Protein AF-A0A9P9NRY0-F1 (afdb_monomer)

Radius of gyration: 10.81 Å; Cα contacts (8 Å, |Δi|>4): 86; chains: 1; bounding box: 25×23×20 Å

Nearest PDB structures (foldseek):
  8h37-assembly1_P  TM=8.930E-01  e=2.631E-03  Homo sapiens
  8h37-assembly1_A  TM=8.913E-01  e=4.569E-03  Homo sapiens
  4eoz-assembly2_A  TM=9.351E-01  e=2.084E-02  Homo sapiens
  8khp-assembly1_B  TM=8.845E-01  e=1.476E-02  Homo sapiens
  8k8t-assembly1_L  TM=8.824E-01  e=1.945E-02  Homo sapiens

Solvent-accessible surface area (backbone atoms only — not comparable to full-atom values): 3433 Å² total; per-residue (Å²): 111,28,36,41,25,27,18,86,82,50,47,76,44,82,42,51,49,71,50,51,30,70,72,31,65,66,51,30,44,41,49,68,63,74,41,74,34,35,78,67,33,46,48,79,37,57,87,44,57,53,70,59,51,50,53,51,51,52,60,64,74,104

Structure (mmCIF, N/CA/C/O backbone):
data_AF-A0A9P9NRY0-F1
#
_entry.id   AF-A0A9P9NRY0-F1
#
loop_
_atom_site.group_PDB
_atom_site.id
_atom_site.type_symbol
_atom_site.label_atom_id
_atom_site.label_alt_id
_atom_site.label_comp_id
_atom_site.label_asym_id
_atom_site.label_entity_id
_atom_site.label_seq_id
_atom_site.pdbx_PDB_ins_code
_atom_site.Cartn_x
_atom_site.Cartn_y
_atom_site.Cartn_z
_atom_site.occupancy
_atom_site.B_iso_or_equiv
_atom_site.auth_seq_id
_atom_site.auth_comp_id
_atom_site.auth_asym_id
_atom_site.auth_atom_id
_atom_site.pdbx_PDB_model_num
ATOM 1 N N . MET A 1 1 ? 8.100 -4.530 3.539 1.00 82.38 1 MET A N 1
ATOM 2 C CA . MET A 1 1 ? 6.638 -4.717 3.649 1.00 82.38 1 MET A CA 1
ATOM 3 C C . MET A 1 1 ? 6.041 -3.359 3.973 1.00 82.38 1 MET A C 1
ATOM 5 O O . MET A 1 1 ? 6.647 -2.649 4.766 1.00 82.38 1 MET A O 1
ATOM 9 N N . VAL A 1 2 ? 4.940 -2.988 3.329 1.00 89.56 2 VAL A N 1
ATOM 10 C CA . VAL A 1 2 ? 4.155 -1.775 3.589 1.00 89.56 2 VAL A CA 1
ATOM 11 C C . VAL A 1 2 ? 2.710 -2.161 3.848 1.00 89.56 2 VAL A C 1
ATOM 13 O O . VAL A 1 2 ? 2.231 -3.169 3.331 1.00 89.56 2 VAL A O 1
ATOM 16 N N . THR A 1 3 ? 2.030 -1.348 4.635 1.00 91.44 3 THR A N 1
ATOM 17 C CA . THR A 1 3 ? 0.650 -1.547 5.047 1.00 91.44 3 THR A CA 1
ATOM 18 C C . THR A 1 3 ? -0.206 -0.462 4.417 1.00 91.44 3 THR A C 1
ATOM 20 O O . THR A 1 3 ? 0.097 0.718 4.558 1.00 91.44 3 THR A O 1
ATOM 23 N N . VAL A 1 4 ? -1.279 -0.831 3.729 1.00 90.94 4 VAL A N 1
ATOM 24 C CA . VAL A 1 4 ? -2.240 0.129 3.176 1.00 90.94 4 VAL A CA 1
ATOM 25 C C . VAL A 1 4 ? -3.586 -0.112 3.834 1.00 90.94 4 VAL A C 1
ATOM 27 O O . VAL A 1 4 ? -4.059 -1.244 3.862 1.00 90.94 4 VAL A O 1
ATOM 30 N N . GLN A 1 5 ? -4.179 0.930 4.402 1.00 92.19 5 GLN A N 1
ATOM 31 C CA . GLN A 1 5 ? -5.503 0.894 5.007 1.00 92.19 5 GLN A CA 1
ATOM 32 C C . GLN A 1 5 ? -6.494 1.587 4.081 1.00 92.19 5 GLN A C 1
ATOM 34 O O . GLN A 1 5 ? -6.310 2.768 3.817 1.00 92.19 5 GLN A O 1
ATOM 39 N N . VAL A 1 6 ? -7.517 0.887 3.589 1.00 92.50 6 VAL A N 1
ATOM 40 C CA . VAL A 1 6 ? -8.455 1.421 2.584 1.00 92.50 6 VAL A CA 1
ATOM 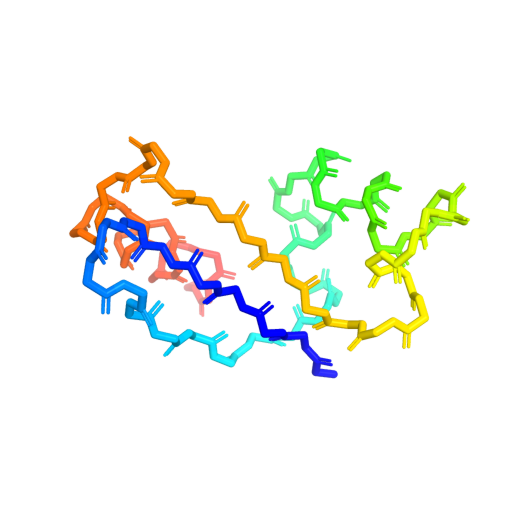41 C C . VAL A 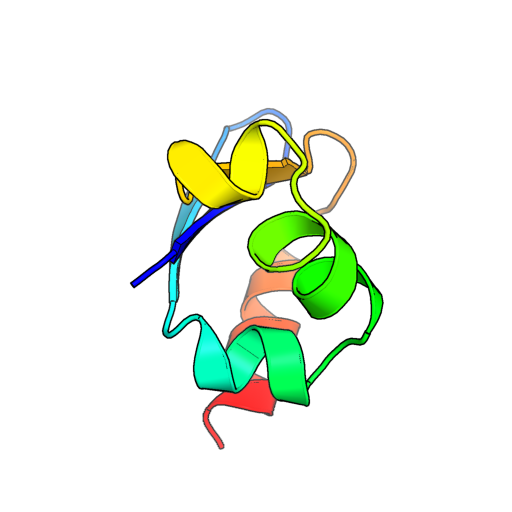1 6 ? -9.877 1.481 3.122 1.00 92.50 6 VAL A C 1
ATOM 43 O O . VAL A 1 6 ? -10.337 0.556 3.799 1.00 92.50 6 VAL A O 1
ATOM 46 N N . GLY A 1 7 ? -10.557 2.572 2.783 1.00 89.44 7 GLY A N 1
ATOM 47 C CA . GLY A 1 7 ? -11.961 2.816 3.062 1.00 89.44 7 GLY A CA 1
ATOM 48 C C . GLY A 1 7 ? -12.267 3.230 4.506 1.00 89.44 7 GLY A C 1
ATOM 49 O O . GLY A 1 7 ? -11.378 3.270 5.369 1.00 89.44 7 GLY A O 1
ATOM 50 N N . PRO A 1 8 ? -13.551 3.516 4.794 1.00 81.38 8 PRO A N 1
ATOM 51 C CA . PRO A 1 8 ? -14.018 3.883 6.132 1.00 81.38 8 PRO A CA 1
ATOM 52 C C . PRO A 1 8 ? -13.859 2.737 7.141 1.00 81.38 8 PRO A C 1
ATOM 54 O O . PRO A 1 8 ? -13.570 2.984 8.312 1.00 81.38 8 PRO A O 1
ATOM 57 N N . ASP A 1 9 ? -13.957 1.488 6.678 1.00 81.75 9 ASP A N 1
ATOM 58 C CA . ASP A 1 9 ? -13.746 0.273 7.472 1.00 81.75 9 ASP A CA 1
ATOM 59 C C . ASP A 1 9 ? -12.266 -0.007 7.794 1.00 81.75 9 ASP A C 1
ATOM 61 O O . ASP A 1 9 ? -11.962 -0.950 8.525 1.00 81.75 9 ASP A O 1
ATOM 65 N N . LYS A 1 10 ? -11.329 0.806 7.273 1.00 84.12 10 LYS A N 1
ATOM 66 C CA . LYS A 1 10 ? -9.874 0.669 7.475 1.00 84.12 10 LYS A CA 1
ATOM 67 C C . LYS A 1 10 ? -9.379 -0.754 7.221 1.00 84.12 10 LYS A C 1
ATOM 69 O O . LYS A 1 10 ? -8.552 -1.295 7.969 1.00 84.12 10 LYS A O 1
ATOM 74 N N . VAL A 1 11 ? -9.876 -1.369 6.152 1.00 89.50 11 VAL A N 1
ATOM 75 C CA . VAL A 1 11 ? -9.418 -2.697 5.752 1.00 89.50 11 VAL A CA 1
ATOM 76 C C . VAL A 1 11 ? -7.914 -2.603 5.507 1.00 89.50 11 VAL A C 1
ATOM 78 O O . VAL A 1 11 ? -7.441 -1.630 4.934 1.00 89.50 11 VAL A O 1
ATOM 81 N N . THR A 1 12 ? -7.138 -3.543 6.035 1.00 89.94 12 THR A N 1
ATOM 82 C CA . THR A 1 12 ? -5.675 -3.433 6.071 1.00 89.94 12 THR A CA 1
ATOM 83 C C . THR A 1 12 ? -5.046 -4.460 5.132 1.00 89.94 12 THR A C 1
ATOM 85 O O . THR A 1 12 ? -5.324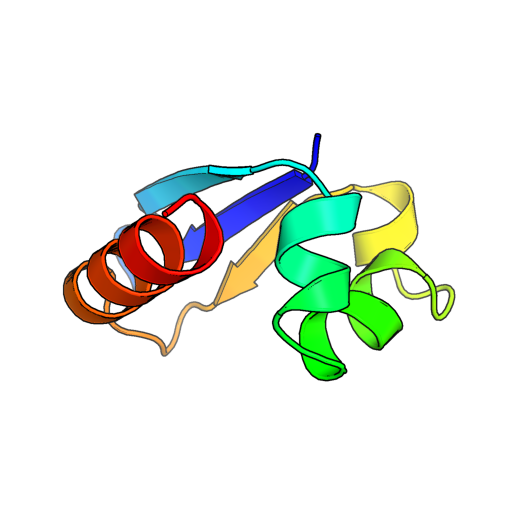 -5.652 5.246 1.00 89.94 12 THR A O 1
ATOM 88 N N . TRP A 1 13 ? -4.168 -4.009 4.234 1.00 90.44 13 TRP A N 1
ATOM 89 C CA . TRP A 1 13 ? -3.419 -4.845 3.294 1.00 90.44 13 TRP A CA 1
ATOM 90 C C . TRP A 1 13 ? -1.925 -4.749 3.541 1.00 90.44 13 TRP A C 1
ATOM 92 O O . TRP A 1 13 ? -1.365 -3.656 3.567 1.00 90.44 13 TRP A O 1
ATOM 102 N N . SER A 1 14 ? -1.272 -5.903 3.626 1.00 91.00 14 SER A N 1
ATOM 103 C CA . SER A 1 14 ? 0.181 -6.010 3.735 1.00 91.00 14 SER A CA 1
ATOM 104 C C . SER A 1 14 ? 0.774 -6.348 2.371 1.00 91.00 14 SER A C 1
ATOM 106 O O . SER A 1 14 ? 0.504 -7.414 1.820 1.00 91.00 14 SER A O 1
ATOM 108 N N . LEU A 1 15 ? 1.575 -5.441 1.814 1.00 90.19 15 LEU A N 1
ATOM 109 C CA . LEU A 1 15 ? 2.119 -5.534 0.460 1.00 90.19 15 LEU A CA 1
ATOM 110 C C . LEU A 1 15 ? 3.644 -5.343 0.447 1.00 90.19 15 LEU A C 1
ATOM 112 O O . LEU A 1 15 ? 4.253 -4.808 1.375 1.00 90.19 15 LEU A O 1
ATOM 116 N N . HIS A 1 16 ? 4.297 -5.765 -0.631 1.00 90.56 16 HIS A N 1
ATOM 117 C CA . HIS A 1 16 ? 5.714 -5.519 -0.848 1.00 90.56 16 HIS A CA 1
ATOM 118 C C . HIS A 1 16 ? 5.902 -4.097 -1.374 1.00 90.56 16 HIS A C 1
ATOM 120 O O . HIS A 1 16 ? 5.375 -3.748 -2.429 1.00 90.56 16 HIS A O 1
ATOM 126 N N . GLU A 1 17 ? 6.698 -3.296 -0.660 1.00 88.31 17 GLU A N 1
ATOM 127 C CA . GLU A 1 17 ? 7.002 -1.906 -1.033 1.00 88.31 17 GLU A CA 1
ATOM 128 C C . GLU A 1 17 ? 7.468 -1.805 -2.487 1.00 88.31 17 GLU A C 1
ATOM 130 O O . GLU A 1 17 ? 6.964 -0.983 -3.243 1.00 88.31 17 GLU A O 1
ATOM 135 N N . ALA A 1 18 ? 8.397 -2.675 -2.890 1.00 87.62 18 ALA A N 1
ATOM 136 C CA . ALA A 1 18 ? 8.948 -2.675 -4.238 1.00 87.62 18 ALA A CA 1
ATOM 137 C C . ALA A 1 18 ? 7.872 -2.904 -5.311 1.00 87.62 18 ALA A C 1
ATOM 139 O O . ALA A 1 18 ? 7.902 -2.233 -6.336 1.00 87.62 18 ALA A O 1
ATOM 140 N N . VAL A 1 19 ? 6.908 -3.795 -5.058 1.00 90.50 19 VAL A N 1
ATOM 141 C CA . VAL A 1 19 ? 5.832 -4.131 -6.002 1.00 90.50 19 VAL A CA 1
ATOM 142 C C . VAL A 1 19 ? 4.883 -2.946 -6.169 1.00 90.50 19 VAL A C 1
ATOM 144 O O . VAL A 1 19 ? 4.676 -2.477 -7.285 1.00 90.50 19 VAL A O 1
ATOM 147 N N . ILE A 1 20 ? 4.370 -2.391 -5.067 1.00 89.69 20 ILE A N 1
ATOM 148 C CA . ILE A 1 20 ? 3.422 -1.268 -5.129 1.00 89.69 20 ILE A CA 1
ATOM 149 C C . ILE A 1 20 ? 4.079 0.030 -5.626 1.00 89.69 20 ILE A C 1
ATOM 151 O O . ILE A 1 20 ? 3.476 0.769 -6.402 1.00 89.69 20 ILE A O 1
ATOM 155 N N . CYS A 1 21 ? 5.341 0.280 -5.260 1.00 89.12 21 CYS A N 1
ATOM 156 C CA . CYS A 1 21 ? 6.111 1.416 -5.775 1.00 89.12 21 CYS A CA 1
ATOM 157 C C . CYS A 1 21 ? 6.448 1.268 -7.264 1.00 89.12 21 CYS A C 1
ATOM 159 O O . CYS A 1 21 ? 6.626 2.273 -7.952 1.00 89.12 21 CYS A O 1
ATOM 161 N N . ASN A 1 22 ? 6.591 0.038 -7.766 1.00 89.44 22 ASN A N 1
ATOM 162 C CA . ASN A 1 22 ? 6.782 -0.204 -9.193 1.00 89.44 22 ASN A CA 1
ATOM 163 C C . ASN A 1 22 ? 5.466 -0.039 -9.964 1.00 89.44 22 ASN A C 1
ATOM 165 O O . ASN A 1 22 ? 5.464 0.504 -11.063 1.00 89.44 22 ASN A O 1
ATOM 169 N N . ALA A 1 23 ?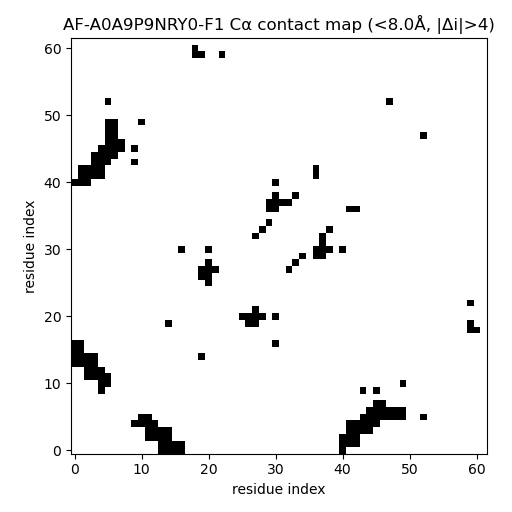 4.353 -0.467 -9.369 1.00 89.62 23 ALA A N 1
ATOM 170 C CA . ALA A 1 23 ? 3.030 -0.359 -9.966 1.00 89.62 23 ALA A CA 1
ATOM 171 C C . ALA A 1 23 ? 2.514 1.082 -10.059 1.00 89.62 23 ALA A C 1
ATOM 173 O O . ALA A 1 23 ? 1.789 1.414 -10.994 1.00 89.62 23 ALA A O 1
ATOM 174 N N . SER A 1 24 ? 2.860 1.948 -9.102 1.00 87.81 24 SER A N 1
ATOM 175 C CA . SER A 1 24 ? 2.418 3.339 -9.129 1.00 87.81 24 SER A CA 1
ATOM 176 C C . SER A 1 24 ? 3.431 4.298 -8.511 1.00 87.81 24 SER A C 1
ATOM 178 O O . SER A 1 24 ? 3.959 4.110 -7.411 1.00 87.81 24 SER A O 1
ATOM 180 N N . LYS A 1 25 ? 3.665 5.388 -9.248 1.00 87.19 25 LYS A N 1
ATOM 181 C CA . LYS A 1 25 ? 4.569 6.467 -8.851 1.00 87.19 25 LYS A CA 1
ATOM 182 C C . LYS A 1 25 ? 4.081 7.185 -7.589 1.00 87.19 25 LYS A C 1
ATOM 184 O O . LYS A 1 25 ? 4.906 7.619 -6.801 1.00 87.19 25 LYS A O 1
ATOM 189 N N . TYR A 1 26 ? 2.770 7.233 -7.356 1.00 87.00 26 TYR A N 1
ATOM 190 C CA . TYR A 1 26 ? 2.194 7.822 -6.147 1.00 87.00 26 TYR A CA 1
ATOM 191 C C . TYR A 1 26 ? 2.687 7.113 -4.879 1.00 87.00 26 TYR A C 1
ATOM 193 O O . TYR A 1 26 ? 3.249 7.752 -3.994 1.00 87.00 26 TYR A O 1
ATOM 201 N N . PHE A 1 27 ? 2.589 5.779 -4.831 1.00 87.38 27 PHE A N 1
ATOM 202 C CA . PHE A 1 27 ? 3.104 5.004 -3.697 1.00 87.38 27 PHE A CA 1
ATOM 203 C C . PHE A 1 27 ? 4.628 5.072 -3.607 1.00 87.38 27 PHE A C 1
ATOM 205 O O . PHE A 1 27 ? 5.182 5.081 -2.511 1.00 87.38 27 PHE A O 1
ATOM 212 N N . LYS A 1 28 ? 5.320 5.163 -4.749 1.00 87.56 28 LYS A N 1
ATOM 213 C CA .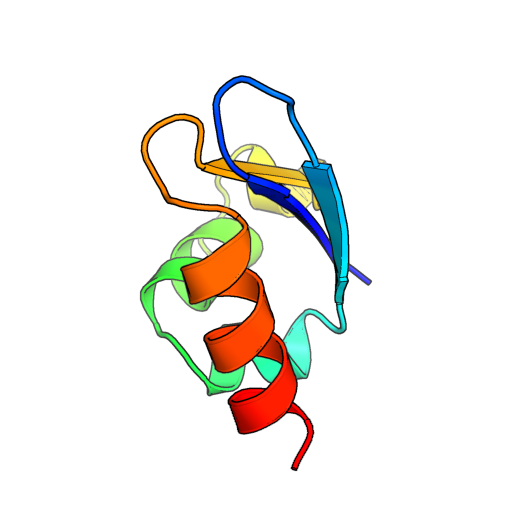 LYS A 1 28 ? 6.772 5.365 -4.774 1.00 87.56 28 LYS A CA 1
ATOM 214 C C . LYS A 1 28 ? 7.173 6.665 -4.087 1.00 87.56 28 LYS A C 1
ATOM 216 O O . LYS A 1 28 ? 8.063 6.637 -3.243 1.00 87.56 28 LYS A O 1
ATOM 221 N N . ASP A 1 29 ? 6.532 7.774 -4.429 1.00 86.56 29 ASP A N 1
ATOM 222 C CA . ASP A 1 29 ? 6.789 9.070 -3.806 1.00 86.56 29 ASP A CA 1
ATOM 223 C C . ASP A 1 29 ? 6.335 9.087 -2.334 1.00 86.56 29 ASP A C 1
ATOM 225 O O . ASP A 1 29 ? 7.067 9.590 -1.488 1.00 86.56 29 ASP A O 1
ATOM 229 N N . ALA A 1 30 ? 5.224 8.437 -1.974 1.00 85.06 30 ALA A N 1
ATOM 230 C CA . ALA A 1 30 ? 4.790 8.334 -0.577 1.00 85.06 30 ALA A CA 1
ATOM 231 C C . ALA A 1 30 ? 5.781 7.538 0.302 1.00 85.06 30 ALA A C 1
ATOM 233 O O . ALA A 1 30 ? 6.197 8.000 1.364 1.00 85.06 30 ALA A O 1
ATOM 234 N N . PHE A 1 31 ? 6.226 6.359 -0.152 1.00 83.00 31 PHE A N 1
ATOM 235 C CA . PHE A 1 31 ? 7.105 5.480 0.632 1.00 83.00 31 PHE A CA 1
ATOM 236 C C . PHE A 1 31 ? 8.602 5.793 0.500 1.00 83.00 31 PHE A C 1
ATOM 238 O O . PHE A 1 31 ? 9.384 5.358 1.349 1.00 83.00 31 PHE A O 1
ATOM 245 N N . ARG A 1 32 ? 9.031 6.509 -0.550 1.00 79.06 32 ARG A N 1
ATOM 246 C CA . ARG A 1 32 ? 10.455 6.817 -0.815 1.00 79.06 32 ARG A CA 1
ATOM 247 C C . ARG A 1 32 ? 10.769 8.308 -0.906 1.00 79.06 32 ARG A C 1
ATOM 249 O O . ARG A 1 32 ? 11.946 8.651 -0.930 1.00 79.06 32 ARG A O 1
ATOM 256 N N . GLY A 1 33 ? 9.766 9.181 -0.944 1.00 72.06 33 GLY A N 1
ATOM 257 C CA . GLY A 1 33 ? 9.937 10.635 -1.044 1.00 72.06 33 GLY A CA 1
ATOM 258 C C . GLY A 1 33 ? 10.238 11.337 0.282 1.00 72.06 33 GLY A C 1
ATOM 259 O O . GLY A 1 33 ? 10.433 12.545 0.287 1.00 72.06 33 GLY A O 1
ATOM 260 N N . GLY A 1 34 ? 10.308 10.604 1.401 1.00 66.06 34 GLY A N 1
ATOM 261 C CA . GLY A 1 34 ? 10.633 11.169 2.718 1.00 66.06 34 GLY A CA 1
ATOM 262 C C . GLY A 1 34 ? 9.430 11.683 3.519 1.00 66.06 34 GLY A C 1
ATOM 263 O O . GLY A 1 34 ? 9.623 12.386 4.507 1.00 66.06 34 GLY A O 1
ATOM 264 N N . PHE A 1 35 ? 8.204 11.329 3.123 1.00 69.94 35 PHE A N 1
ATOM 265 C CA . PHE A 1 35 ? 6.987 11.589 3.902 1.00 69.94 35 PHE A CA 1
ATOM 266 C C . PHE A 1 35 ? 6.905 10.702 5.157 1.00 69.94 35 PHE A C 1
ATOM 268 O O . PHE A 1 35 ? 7.662 9.740 5.305 1.00 69.94 35 PHE A O 1
ATOM 275 N N . ALA A 1 36 ? 5.975 11.000 6.071 1.00 66.69 36 ALA A N 1
ATOM 276 C CA . ALA A 1 36 ? 5.788 10.226 7.303 1.00 66.69 36 ALA A CA 1
ATOM 277 C C . ALA A 1 36 ? 5.508 8.735 7.020 1.00 66.69 36 ALA A C 1
ATOM 279 O O . ALA A 1 36 ? 5.968 7.855 7.756 1.00 66.69 36 ALA A O 1
ATOM 280 N N . GLU A 1 37 ? 4.839 8.445 5.904 1.00 73.25 37 GLU A N 1
ATOM 281 C CA . GLU A 1 37 ? 4.572 7.100 5.396 1.00 73.25 37 GLU A CA 1
ATOM 282 C C . GLU A 1 37 ? 5.850 6.339 5.000 1.00 73.25 37 GLU A C 1
ATOM 284 O O . GLU A 1 37 ? 5.883 5.111 5.099 1.00 73.25 37 GLU A O 1
ATOM 289 N N . ALA A 1 38 ? 6.939 7.026 4.636 1.00 68.31 38 ALA A N 1
ATOM 290 C CA . ALA A 1 38 ? 8.226 6.394 4.342 1.00 68.31 38 ALA A CA 1
ATOM 291 C C . ALA A 1 38 ? 8.865 5.759 5.589 1.00 68.31 38 ALA A C 1
ATOM 293 O O . ALA A 1 38 ? 9.471 4.687 5.478 1.00 68.31 38 ALA A O 1
ATOM 294 N N . SER A 1 39 ? 8.688 6.387 6.760 1.00 70.06 39 SER A N 1
ATOM 295 C CA . SER A 1 39 ? 9.144 5.871 8.061 1.00 70.06 39 SER A CA 1
ATOM 296 C C . SER A 1 39 ? 8.150 4.897 8.685 1.00 70.06 39 SER A C 1
ATOM 298 O O . SER A 1 39 ? 8.558 3.842 9.162 1.00 70.06 39 SER A O 1
ATOM 300 N N . SER A 1 40 ? 6.850 5.213 8.663 1.00 75.88 40 SER A N 1
ATOM 301 C CA . SER A 1 4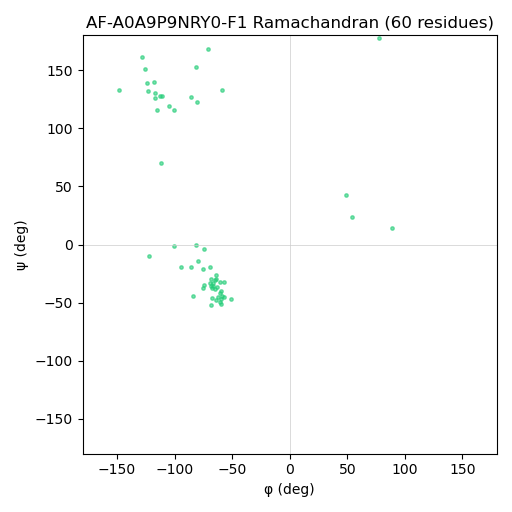0 ? 5.828 4.339 9.259 1.00 75.88 40 SER A CA 1
ATOM 302 C C . SER A 1 40 ? 5.522 3.105 8.413 1.00 75.88 40 SER A C 1
ATOM 304 O O . SER A 1 40 ? 5.007 2.128 8.944 1.00 75.88 40 SER A O 1
ATOM 306 N N . LYS A 1 41 ? 5.821 3.128 7.105 1.00 82.62 41 LYS A N 1
ATOM 307 C CA . LYS A 1 41 ? 5.434 2.088 6.134 1.00 82.62 41 LYS A CA 1
ATOM 308 C C . LYS A 1 41 ? 3.928 1.805 6.125 1.00 82.62 41 LYS A C 1
ATOM 310 O O . LYS A 1 41 ? 3.521 0.724 5.715 1.00 82.62 41 LYS A O 1
ATOM 315 N N . ILE A 1 42 ? 3.110 2.762 6.560 1.00 85.69 42 ILE A N 1
ATOM 316 C CA . ILE A 1 42 ? 1.651 2.660 6.625 1.00 85.69 42 ILE A CA 1
ATOM 317 C C . ILE A 1 42 ? 1.065 3.809 5.809 1.00 85.69 42 ILE A C 1
ATOM 319 O O . ILE A 1 42 ? 1.489 4.949 5.977 1.00 85.69 42 ILE A O 1
ATOM 323 N N . MET A 1 43 ? 0.104 3.506 4.942 1.00 87.88 43 MET A N 1
ATOM 324 C CA . MET A 1 43 ? -0.629 4.477 4.137 1.00 87.88 43 MET A CA 1
ATOM 325 C C . MET A 1 43 ? -2.127 4.341 4.382 1.00 87.88 43 MET A C 1
ATOM 327 O O . MET A 1 43 ? -2.638 3.227 4.460 1.00 87.88 43 MET A O 1
ATOM 331 N N . HIS A 1 44 ? -2.829 5.466 4.482 1.00 89.50 44 HIS A N 1
ATOM 332 C CA . HIS A 1 44 ? -4.265 5.503 4.742 1.00 89.50 44 HIS A CA 1
ATOM 333 C C . HIS A 1 44 ? -4.987 6.097 3.532 1.00 89.50 44 HIS A C 1
ATOM 335 O O . HIS A 1 44 ? -4.797 7.263 3.205 1.00 89.50 44 HIS A O 1
ATOM 341 N N . LEU A 1 45 ? -5.815 5.287 2.886 1.00 88.81 45 LEU A N 1
ATOM 342 C CA . LEU A 1 45 ? -6.658 5.626 1.746 1.00 88.81 45 LEU A CA 1
ATOM 343 C C . LEU A 1 45 ? -8.123 5.581 2.189 1.00 88.81 45 LEU A C 1
ATOM 345 O O . LEU A 1 45 ? -8.868 4.663 1.860 1.00 88.81 45 LEU A O 1
ATOM 349 N N . THR A 1 46 ? -8.532 6.536 3.023 1.00 86.62 46 THR A N 1
ATOM 350 C CA . THR A 1 46 ? -9.867 6.534 3.650 1.00 86.62 46 THR A CA 1
ATOM 351 C C . THR A 1 46 ? -11.014 6.790 2.672 1.00 86.62 46 THR A C 1
ATOM 353 O O . THR A 1 46 ? -12.156 6.481 2.996 1.00 86.62 46 THR A O 1
ATOM 356 N N . GLU A 1 47 ? -10.716 7.364 1.506 1.00 87.75 47 GLU A N 1
ATOM 357 C CA . GLU A 1 47 ? -11.695 7.710 0.465 1.00 87.75 47 GLU A CA 1
ATOM 358 C C . GLU A 1 47 ? -11.839 6.622 -0.606 1.00 87.75 47 GLU A C 1
ATOM 360 O O . GLU A 1 47 ? -12.836 6.591 -1.324 1.00 87.75 47 GLU A O 1
ATOM 365 N N . ASP A 1 48 ? -10.857 5.729 -0.714 1.00 88.88 48 ASP A N 1
ATOM 366 C CA . ASP A 1 48 ? -10.844 4.678 -1.723 1.00 88.88 48 ASP A CA 1
ATOM 367 C C . ASP A 1 48 ? -11.700 3.478 -1.311 1.00 88.88 48 ASP A C 1
ATOM 369 O O . ASP A 1 48 ? -11.878 3.165 -0.130 1.00 88.88 48 ASP A O 1
ATOM 373 N N . ASP A 1 49 ? -12.198 2.767 -2.321 1.00 90.00 49 ASP A N 1
ATOM 374 C CA . ASP A 1 49 ? -13.044 1.601 -2.117 1.00 90.00 49 ASP A CA 1
ATOM 375 C C . ASP A 1 49 ? -12.195 0.325 -1.920 1.00 90.00 49 ASP A C 1
ATOM 377 O O . ASP A 1 49 ? -11.333 0.006 -2.757 1.00 90.00 49 ASP A O 1
ATOM 381 N N . PRO A 1 50 ? -12.421 -0.441 -0.836 1.00 89.88 50 PRO A N 1
ATOM 382 C CA . PRO A 1 50 ? -11.633 -1.628 -0.516 1.00 89.88 50 PRO A CA 1
ATOM 383 C C . PRO A 1 50 ? -11.700 -2.709 -1.608 1.00 89.88 50 PRO A C 1
ATOM 385 O O . PRO A 1 50 ? -10.718 -3.426 -1.831 1.00 89.88 50 PRO A O 1
ATOM 388 N N . ASP A 1 51 ? -12.826 -2.830 -2.320 1.00 90.38 51 ASP A N 1
ATOM 389 C CA . ASP A 1 51 ? -12.993 -3.850 -3.360 1.00 90.38 51 ASP A CA 1
ATOM 390 C C . ASP A 1 51 ? -12.209 -3.499 -4.635 1.00 90.38 51 ASP A C 1
ATOM 392 O O . ASP A 1 51 ? -11.626 -4.369 -5.291 1.00 90.38 51 ASP A O 1
ATOM 396 N N . VAL A 1 52 ? -12.120 -2.204 -4.956 1.00 90.94 52 VAL A N 1
ATOM 397 C CA . VAL A 1 52 ? -11.292 -1.694 -6.059 1.00 90.94 52 VAL A CA 1
ATOM 398 C C . VAL A 1 52 ? -9.815 -1.897 -5.740 1.00 90.94 52 VAL A C 1
ATOM 400 O O . VAL A 1 52 ? -9.069 -2.425 -6.571 1.00 90.94 52 VAL A O 1
ATOM 403 N N . PHE A 1 53 ? -9.397 -1.562 -4.517 1.00 90.94 53 PHE A N 1
ATOM 404 C CA . PHE A 1 53 ? -8.009 -1.742 -4.106 1.00 90.94 53 PHE A CA 1
ATOM 405 C C . PHE A 1 53 ? -7.591 -3.215 -4.107 1.00 90.94 53 PHE A C 1
ATOM 407 O O . PHE A 1 53 ? -6.488 -3.545 -4.535 1.00 90.94 53 PHE A O 1
ATOM 414 N N . LYS A 1 54 ? -8.488 -4.133 -3.730 1.00 91.00 54 LYS A N 1
ATOM 415 C CA . LYS A 1 54 ? -8.237 -5.575 -3.835 1.00 91.00 54 LYS A CA 1
ATOM 416 C C . LYS A 1 54 ? -7.933 -6.013 -5.271 1.00 91.00 54 LYS A C 1
ATOM 418 O O . LYS A 1 54 ? -6.995 -6.781 -5.476 1.00 91.00 54 LYS A O 1
ATOM 423 N N . LYS A 1 55 ? -8.689 -5.525 -6.261 1.00 92.25 55 LYS A N 1
ATOM 424 C CA . LYS A 1 55 ? -8.433 -5.819 -7.683 1.00 92.25 55 LYS A CA 1
ATOM 425 C C . LYS A 1 55 ? -7.095 -5.242 -8.148 1.00 92.25 55 LYS A C 1
ATOM 427 O O . LYS A 1 55 ? -6.376 -5.896 -8.895 1.00 92.25 55 LYS A O 1
ATOM 432 N N . PHE A 1 56 ? -6.743 -4.046 -7.676 1.00 90.88 56 PHE A N 1
ATOM 433 C CA . PHE A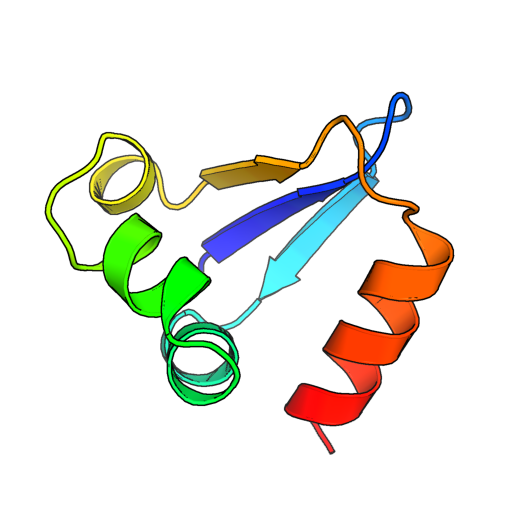 1 56 ? -5.430 -3.456 -7.931 1.00 90.88 56 PHE A CA 1
ATOM 434 C C . PHE A 1 56 ? -4.298 -4.304 -7.335 1.00 90.88 56 PHE A C 1
ATOM 436 O O . PHE A 1 56 ? -3.319 -4.581 -8.019 1.00 90.88 56 PHE A O 1
ATOM 443 N N . VAL A 1 57 ? -4.449 -4.774 -6.093 1.00 90.75 57 VAL A N 1
ATOM 444 C CA . VAL A 1 57 ? -3.481 -5.673 -5.451 1.00 90.75 57 VAL A CA 1
ATOM 445 C C . VAL A 1 57 ? -3.323 -6.972 -6.243 1.00 90.75 57 VAL A C 1
ATOM 447 O O . VAL A 1 57 ? -2.199 -7.375 -6.512 1.00 90.75 57 VAL A O 1
ATOM 450 N N . ASP A 1 58 ? -4.420 -7.608 -6.655 1.00 91.56 58 ASP A N 1
ATOM 451 C CA . ASP A 1 58 ? -4.359 -8.814 -7.491 1.00 91.56 58 ASP A CA 1
ATOM 452 C C . ASP A 1 58 ? -3.579 -8.556 -8.790 1.00 91.56 58 ASP A C 1
ATOM 454 O O . ASP A 1 58 ? -2.675 -9.311 -9.131 1.00 91.56 58 ASP A O 1
ATOM 458 N N . TYR A 1 59 ? -3.846 -7.427 -9.453 1.00 91.31 59 TYR A N 1
ATOM 459 C CA . TYR A 1 59 ? -3.175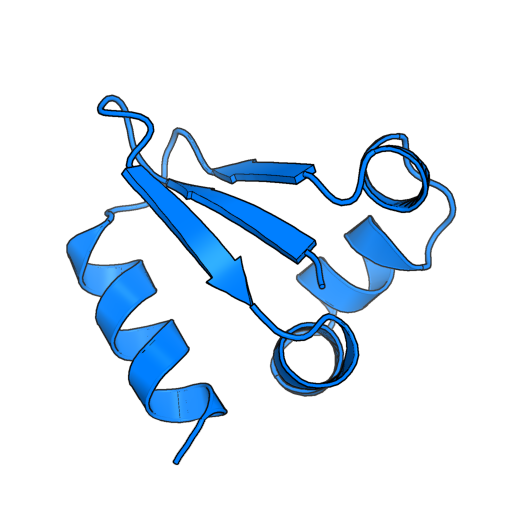 -7.041 -10.692 1.00 91.31 59 TYR A CA 1
ATOM 460 C C . TYR A 1 59 ? -1.656 -6.865 -10.539 1.00 91.31 59 TYR A C 1
ATOM 462 O O . TYR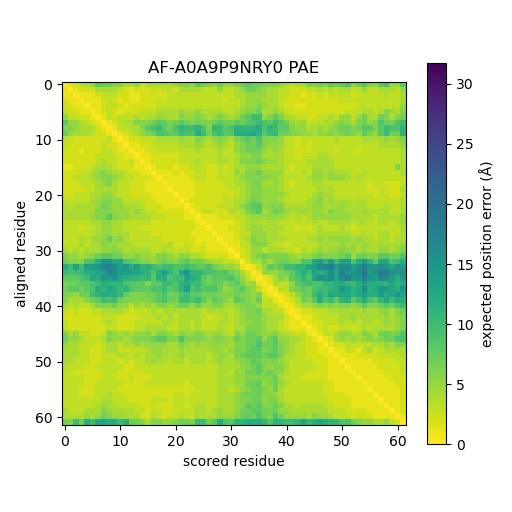 A 1 59 ? -0.904 -7.299 -11.405 1.00 91.31 59 TYR A O 1
ATOM 470 N N . ILE A 1 60 ? -1.184 -6.248 -9.451 1.00 90.12 60 ILE A N 1
ATOM 471 C CA . ILE A 1 60 ? 0.252 -5.963 -9.264 1.00 90.12 60 ILE A CA 1
ATOM 472 C C . ILE A 1 60 ? 1.064 -7.176 -8.787 1.00 90.12 60 ILE A C 1
ATOM 474 O O . ILE A 1 60 ? 2.292 -7.121 -8.811 1.00 90.12 60 ILE A O 1
ATOM 478 N N . TYR A 1 61 ? 0.401 -8.241 -8.327 1.00 87.62 61 TYR A N 1
ATOM 479 C CA . TYR A 1 61 ? 1.032 -9.504 -7.914 1.00 87.62 61 TYR A CA 1
ATOM 480 C C . TYR A 1 61 ? 0.946 -10.612 -8.966 1.00 87.62 61 TYR A C 1
ATOM 482 O O . TYR A 1 61 ? 1.439 -11.717 -8.721 1.00 87.62 61 TYR A O 1
ATOM 490 N N . ARG A 1 62 ? 0.303 -10.331 -10.098 1.00 80.88 62 ARG A N 1
ATOM 491 C CA . ARG A 1 62 ? 0.122 -11.272 -11.200 1.00 80.88 62 ARG A CA 1
ATOM 492 C C . ARG A 1 62 ? 1.243 -11.202 -12.237 1.00 80.88 62 ARG A C 1
ATOM 494 O O . ARG A 1 62 ? 2.129 -10.327 -12.117 1.00 80.88 62 ARG A O 1
#

Foldseek 3Di:
DAWEQAEQVRDIDDDDLVLVVVLDVVSVCQCPVPHPCVVVSYHYHHPHDPVVVVVVRVVSVD

Secondary structure (DSSP, 8-state):
-EEEEETTTTEEEEE-HHHHHHH-HHHHHHHHSSSHHHHH-EEEETTS-HHHHHHHHHHHT-

Mean predicted aligned error: 4.46 Å

Sequence (62 aa):
MVTVQVGPDKVTWSLHEAVICNASKYFKDAFRGGFAEASSKIMHLTEDDPDVFKKFVDYIYR

pLDDT: mean 85.98, std 6.82, range [66.06, 92.5]